Protein AF-A0A2D7W9K1-F1 (afdb_monomer_lite)

Radius of gyration: 29.6 Å; chains: 1; bounding box: 84×41×78 Å

Foldseek 3Di:
DDPLQVQLVVCVVVVHDNVRSVVVSCVVVVPDDDPDPCPDPLPQQADPLVLLVVLCVVLVHDSVVLSVQLCVQPVVNSSYRDSVSSNVSSVVVSVVCPDPPVPPPPPPPPPDDDDDDDDD

pLDDT: mean 71.55, std 16.2, range [39.56, 91.62]

Sequence (120 aa):
MSDAQSYYDGLLSQGYTPDQASQYTKQYYPDFQPMAPQVSPVAQFEVDQSQVQSIAQTHGVDPTQLVDTARYYDANQDGVLQPEELTATAQAMTNTVAPTAPATMPMPAIQAPMAGAPGG

Structure (mmCIF, N/CA/C/O backbone):
data_AF-A0A2D7W9K1-F1
#
_entry.id   AF-A0A2D7W9K1-F1
#
loop_
_atom_site.group_PDB
_atom_site.id
_atom_site.type_symbol
_atom_site.label_atom_id
_atom_site.label_alt_id
_atom_site.label_comp_id
_atom_site.label_asym_id
_atom_site.label_entity_id
_atom_site.label_seq_id
_atom_site.pdbx_PDB_ins_code
_atom_site.Cartn_x
_atom_site.Cartn_y
_atom_site.Cartn_z
_atom_site.occupancy
_atom_site.B_iso_or_equiv
_atom_site.auth_seq_id
_atom_site.auth_comp_id
_atom_site.auth_asym_id
_atom_site.auth_atom_id
_atom_site.pdbx_PDB_model_num
ATOM 1 N N . MET A 1 1 ? 29.692 0.240 -18.747 1.00 57.97 1 MET A N 1
ATOM 2 C CA . MET A 1 1 ? 28.311 -0.209 -18.481 1.00 57.97 1 MET A CA 1
ATOM 3 C C . MET A 1 1 ? 27.991 -1.263 -19.519 1.00 57.97 1 MET A C 1
ATOM 5 O O . MET A 1 1 ? 28.310 -1.025 -20.675 1.00 57.97 1 MET A O 1
ATOM 9 N N . SER A 1 2 ? 27.489 -2.428 -19.119 1.00 78.38 2 SER A N 1
ATOM 10 C CA . SER A 1 2 ? 27.194 -3.516 -20.062 1.00 78.38 2 SER A CA 1
ATOM 11 C C . SER A 1 2 ? 25.937 -3.203 -20.878 1.00 78.38 2 SER A C 1
ATOM 13 O O . SER A 1 2 ? 25.013 -2.575 -20.357 1.00 78.38 2 SER A O 1
ATOM 15 N N . ASP A 1 3 ? 25.864 -3.670 -22.125 1.00 85.94 3 ASP A N 1
ATOM 16 C CA . ASP A 1 3 ? 24.703 -3.484 -23.011 1.00 85.94 3 ASP A CA 1
ATOM 17 C C . ASP A 1 3 ? 23.395 -3.992 -22.381 1.00 85.94 3 ASP A C 1
ATOM 19 O O . ASP A 1 3 ? 22.356 -3.340 -22.479 1.00 85.94 3 ASP A O 1
ATOM 23 N N . ALA A 1 4 ? 23.470 -5.091 -21.623 1.00 86.69 4 ALA A N 1
ATOM 24 C CA . ALA A 1 4 ? 22.351 -5.637 -20.855 1.00 86.69 4 ALA A CA 1
ATOM 25 C C . ALA A 1 4 ? 21.787 -4.645 -19.818 1.00 86.69 4 ALA A C 1
ATOM 27 O O . ALA A 1 4 ? 20.575 -4.553 -19.633 1.00 86.69 4 ALA A O 1
ATOM 28 N N . GLN A 1 5 ? 22.658 -3.860 -19.175 1.00 84.81 5 GLN A N 1
ATOM 29 C CA . GLN A 1 5 ? 22.257 -2.843 -18.202 1.00 84.81 5 GLN A CA 1
ATOM 30 C C . GLN A 1 5 ? 21.559 -1.665 -18.889 1.00 84.81 5 GLN A C 1
ATOM 32 O O . GLN A 1 5 ? 20.557 -1.171 -18.384 1.00 84.81 5 GLN A O 1
ATOM 37 N N . SER A 1 6 ? 22.063 -1.244 -20.053 1.00 89.25 6 SER A N 1
ATOM 38 C CA . SER A 1 6 ? 21.469 -0.146 -20.831 1.00 89.25 6 SER A CA 1
ATOM 39 C C . SER A 1 6 ? 20.092 -0.529 -21.382 1.00 89.25 6 SER A C 1
ATOM 41 O O . SER A 1 6 ? 19.174 0.284 -21.385 1.00 89.25 6 SER A O 1
ATOM 43 N N . TYR A 1 7 ? 19.926 -1.786 -21.804 1.00 89.19 7 TYR A N 1
ATOM 44 C CA . TYR A 1 7 ? 18.636 -2.320 -22.240 1.00 89.19 7 TYR A CA 1
ATOM 45 C C . TYR A 1 7 ? 17.622 -2.379 -21.088 1.00 89.19 7 TYR A C 1
ATOM 47 O O . TYR A 1 7 ? 16.482 -1.940 -21.234 1.00 89.19 7 TYR A O 1
ATOM 55 N N . TYR A 1 8 ? 18.061 -2.859 -19.922 1.00 89.56 8 TYR A N 1
ATOM 56 C CA . TYR A 1 8 ? 17.254 -2.902 -18.707 1.00 89.56 8 TYR A CA 1
ATOM 57 C C . TYR A 1 8 ? 16.794 -1.504 -18.250 1.00 89.56 8 TYR A C 1
ATOM 59 O O . TYR A 1 8 ? 15.610 -1.303 -17.990 1.00 89.56 8 TYR A O 1
ATOM 67 N N . ASP A 1 9 ? 17.701 -0.525 -18.216 1.00 88.25 9 ASP A N 1
ATOM 68 C CA . ASP A 1 9 ? 17.392 0.865 -17.847 1.00 88.25 9 ASP A CA 1
ATOM 69 C C . ASP A 1 9 ? 16.432 1.539 -18.843 1.00 88.25 9 ASP A C 1
ATOM 71 O O . ASP A 1 9 ? 15.499 2.245 -18.454 1.00 88.25 9 ASP A O 1
ATOM 75 N N . GLY A 1 10 ? 16.580 1.236 -20.137 1.00 91.62 10 GLY A N 1
ATOM 76 C CA . GLY A 1 10 ? 15.659 1.694 -21.173 1.00 91.62 10 GLY A CA 1
ATOM 77 C C . GLY A 1 10 ? 14.234 1.163 -20.994 1.00 91.62 10 GLY A C 1
ATOM 78 O O . GLY A 1 10 ? 13.280 1.877 -21.300 1.00 91.62 10 GLY A O 1
ATOM 79 N N . LEU A 1 11 ? 14.066 -0.062 -20.487 1.00 89.88 11 LEU A N 1
ATOM 80 C CA . LEU A 1 11 ? 12.750 -0.618 -20.156 1.00 89.88 11 LEU A CA 1
ATOM 81 C C . LEU A 1 11 ? 12.160 0.063 -18.915 1.00 89.88 11 LEU A C 1
ATOM 83 O O . LEU A 1 11 ? 10.996 0.456 -18.933 1.00 89.88 11 LEU A O 1
ATOM 87 N N . LEU A 1 12 ? 12.962 0.299 -17.877 1.00 88.69 12 LEU A N 1
ATOM 88 C CA . LEU A 1 12 ? 12.507 1.056 -16.706 1.00 88.69 12 LEU A CA 1
ATOM 89 C C . LEU A 1 12 ? 12.058 2.478 -17.078 1.00 88.69 12 LEU A C 1
ATOM 91 O O . LEU A 1 12 ? 10.990 2.920 -16.661 1.00 88.69 12 LEU A O 1
ATOM 95 N N . SER A 1 13 ? 12.818 3.164 -17.935 1.00 82.44 13 SER A N 1
ATOM 96 C CA . SER A 1 13 ? 12.487 4.511 -18.423 1.00 82.44 13 SER A CA 1
ATOM 97 C C . SER A 1 13 ? 11.216 4.558 -19.282 1.00 82.44 13 SER A C 1
ATOM 99 O O . SER A 1 13 ? 10.585 5.606 -19.399 1.00 82.44 13 SER A O 1
ATOM 101 N N . GLN A 1 14 ? 10.814 3.430 -19.872 1.00 86.62 14 GLN A N 1
ATOM 102 C CA . GLN A 1 14 ? 9.552 3.284 -20.606 1.00 86.62 14 GLN A CA 1
ATOM 103 C C . GLN A 1 14 ? 8.355 2.969 -19.692 1.00 86.62 14 GLN A C 1
ATOM 105 O O . GLN A 1 14 ? 7.229 2.877 -20.179 1.00 86.62 14 GLN A O 1
ATOM 110 N N . GLY A 1 15 ? 8.582 2.807 -18.385 1.00 81.25 15 GLY A N 1
ATOM 111 C CA . GLY A 1 15 ? 7.551 2.478 -17.401 1.00 81.25 15 GLY A CA 1
ATOM 112 C C . GLY A 1 15 ? 7.357 0.980 -17.161 1.00 81.25 15 GLY A C 1
ATOM 113 O O . GLY A 1 15 ? 6.390 0.600 -16.503 1.00 81.25 15 GLY A O 1
ATOM 114 N N . TYR A 1 16 ? 8.245 0.114 -17.664 1.00 85.19 16 TYR A N 1
ATOM 115 C CA . TYR A 1 16 ? 8.220 -1.300 -17.289 1.00 85.19 16 TYR A CA 1
ATOM 116 C C . TYR A 1 16 ? 8.693 -1.476 -15.846 1.00 85.19 16 TYR A C 1
ATOM 118 O O . TYR A 1 16 ? 9.613 -0.803 -15.382 1.00 85.19 16 TYR A O 1
ATOM 126 N N . THR A 1 17 ? 8.087 -2.427 -15.139 1.00 82.44 17 THR A N 1
ATOM 127 C CA . THR A 1 17 ? 8.522 -2.788 -13.783 1.00 82.44 17 THR A CA 1
ATOM 128 C C . THR A 1 17 ? 9.890 -3.491 -13.807 1.00 82.44 17 THR A C 1
ATOM 130 O O . THR A 1 17 ? 10.258 -4.083 -14.824 1.00 82.44 17 THR A O 1
ATOM 133 N N . PRO A 1 18 ? 10.646 -3.502 -12.694 1.00 80.56 18 PRO A N 1
ATOM 134 C CA . PRO A 1 18 ? 11.941 -4.184 -12.612 1.00 80.56 18 PRO A CA 1
ATOM 135 C C . PRO A 1 18 ? 11.870 -5.672 -12.934 1.00 80.56 18 PRO A C 1
ATOM 137 O O . PRO A 1 18 ? 12.819 -6.212 -13.504 1.00 80.56 18 PRO A O 1
ATOM 140 N N . ASP A 1 19 ? 10.768 -6.333 -12.573 1.00 79.25 19 ASP A N 1
ATOM 141 C CA . ASP A 1 19 ? 10.549 -7.748 -12.871 1.00 79.25 19 ASP A CA 1
ATOM 142 C C . ASP A 1 19 ? 10.361 -7.955 -14.379 1.00 79.25 19 ASP A C 1
ATOM 144 O O . ASP A 1 19 ? 11.112 -8.709 -14.998 1.00 79.25 19 ASP A O 1
ATOM 148 N N . GLN A 1 20 ? 9.470 -7.174 -15.004 1.00 84.88 20 GLN A N 1
ATOM 149 C CA . GLN A 1 20 ? 9.262 -7.199 -16.455 1.00 84.88 20 GLN A CA 1
ATOM 150 C C . GLN A 1 20 ? 10.548 -6.872 -17.212 1.00 84.88 20 GLN A C 1
ATOM 152 O O . GLN A 1 20 ? 10.936 -7.611 -18.116 1.00 84.88 20 GLN A O 1
ATOM 157 N N . ALA A 1 21 ? 11.242 -5.802 -16.820 1.00 88.88 21 ALA A N 1
ATOM 158 C CA . ALA A 1 21 ? 12.504 -5.410 -17.423 1.00 88.88 21 ALA A CA 1
ATOM 159 C C . ALA A 1 21 ? 13.546 -6.531 -17.304 1.00 88.88 21 ALA A C 1
ATOM 161 O O . ALA A 1 21 ? 14.231 -6.835 -18.273 1.00 88.88 21 ALA A O 1
ATOM 162 N N . SER A 1 22 ? 13.619 -7.218 -16.160 1.00 87.62 22 SER A N 1
ATOM 163 C CA . SER A 1 22 ? 14.540 -8.344 -15.968 1.00 87.62 22 SER A CA 1
ATOM 164 C C . SER A 1 22 ? 14.208 -9.524 -16.877 1.00 87.62 22 SER A C 1
ATOM 166 O O . SER A 1 22 ? 15.121 -10.128 -17.437 1.00 87.62 22 SER A O 1
ATOM 168 N N . GLN A 1 23 ? 12.926 -9.857 -17.037 1.00 87.31 23 GLN A N 1
ATOM 169 C CA . GLN A 1 23 ? 12.479 -10.943 -17.915 1.00 87.31 23 GLN A CA 1
ATOM 170 C C . GLN A 1 23 ? 12.814 -10.647 -19.381 1.00 87.31 23 GLN A C 1
ATOM 172 O O . GLN A 1 23 ? 13.416 -11.481 -20.058 1.00 87.31 23 GLN A O 1
ATOM 177 N N . TYR A 1 24 ? 12.504 -9.434 -19.852 1.00 89.69 24 TYR A N 1
ATOM 178 C CA . TYR A 1 24 ? 12.839 -9.009 -21.212 1.00 89.69 24 TYR A CA 1
ATOM 179 C C . TYR A 1 24 ? 14.350 -8.960 -21.436 1.00 89.69 24 TYR A C 1
ATOM 181 O O . TYR A 1 24 ? 14.828 -9.448 -22.456 1.00 89.69 24 TYR A O 1
ATOM 189 N N . THR A 1 25 ? 15.129 -8.442 -20.482 1.00 91.31 25 THR A N 1
ATOM 190 C CA . THR A 1 25 ? 16.591 -8.430 -20.604 1.00 91.31 25 THR A CA 1
ATOM 191 C C . THR A 1 25 ? 17.156 -9.847 -20.644 1.00 91.31 25 THR A C 1
ATOM 193 O O . THR A 1 25 ? 18.001 -10.125 -21.489 1.00 91.31 25 THR A O 1
ATOM 196 N N . LYS A 1 26 ? 16.660 -10.775 -19.814 1.00 89.81 26 LYS A N 1
ATOM 197 C CA . LYS A 1 26 ? 17.112 -12.179 -19.801 1.00 89.81 26 LYS A CA 1
ATOM 198 C C . LYS A 1 26 ? 16.845 -12.927 -21.106 1.00 89.81 26 LYS A C 1
ATOM 200 O O . LYS A 1 26 ? 17.588 -13.850 -21.427 1.00 89.81 26 LYS A O 1
ATOM 205 N N . GLN A 1 27 ? 15.836 -12.517 -21.876 1.00 90.75 27 GLN A N 1
ATOM 206 C CA . GLN A 1 27 ? 15.551 -13.097 -23.191 1.00 90.75 27 GLN A CA 1
ATOM 207 C C . GLN A 1 27 ? 16.691 -12.862 -24.196 1.00 90.75 27 GLN A C 1
ATOM 209 O O . GLN A 1 27 ? 16.935 -13.709 -25.053 1.00 90.75 27 GLN A O 1
ATOM 214 N N . TYR A 1 28 ? 17.397 -11.735 -24.073 1.00 90.06 28 TYR A N 1
ATOM 215 C CA . TYR A 1 28 ? 18.535 -11.379 -24.927 1.00 90.06 28 TYR A CA 1
ATOM 216 C C . TYR A 1 28 ? 19.891 -11.596 -24.235 1.00 90.06 28 TYR A C 1
ATOM 218 O O . TYR A 1 28 ? 20.895 -11.823 -24.906 1.00 90.06 28 TYR A O 1
ATOM 226 N N . TYR A 1 29 ? 19.919 -11.557 -22.901 1.00 89.44 29 TYR A N 1
ATOM 227 C CA . TYR A 1 29 ? 21.114 -11.640 -22.063 1.00 89.44 29 TYR A CA 1
ATOM 228 C C . TYR A 1 29 ? 20.899 -12.656 -20.924 1.00 89.44 29 TYR A C 1
ATOM 230 O O . TYR A 1 29 ? 20.541 -12.268 -19.811 1.00 89.44 29 TYR A O 1
ATOM 238 N N . PRO A 1 30 ? 21.106 -13.961 -21.164 1.00 83.44 30 PRO A N 1
ATOM 239 C CA . PRO A 1 30 ? 20.768 -15.016 -20.202 1.00 83.44 30 PRO A CA 1
ATOM 240 C C . PRO A 1 30 ? 21.573 -14.960 -18.891 1.00 83.44 30 PRO A C 1
ATOM 242 O O . PRO A 1 30 ? 21.039 -15.303 -17.839 1.00 83.44 30 PRO A O 1
ATOM 245 N N . ASP A 1 31 ? 22.813 -14.463 -18.926 1.00 86.06 31 ASP A N 1
ATOM 246 C CA . ASP A 1 31 ? 23.661 -14.239 -17.742 1.00 86.06 31 ASP A CA 1
ATOM 247 C C . ASP A 1 31 ? 23.400 -12.889 -17.045 1.00 86.06 31 ASP A C 1
ATOM 249 O O . ASP A 1 31 ? 24.138 -12.484 -16.144 1.00 86.06 31 ASP A O 1
ATOM 253 N N . PHE A 1 32 ? 22.368 -12.145 -17.456 1.00 84.88 32 PHE A N 1
ATOM 254 C CA . PHE A 1 32 ? 22.061 -10.858 -16.845 1.00 84.88 32 PHE A CA 1
ATOM 255 C C . PHE A 1 32 ? 21.546 -11.025 -15.412 1.00 84.88 32 PHE A C 1
ATOM 257 O O . PHE A 1 32 ? 20.470 -11.579 -15.159 1.00 84.88 32 PHE A O 1
ATOM 264 N N . GLN A 1 33 ? 22.300 -10.457 -14.473 1.00 78.56 33 GLN A N 1
ATOM 265 C CA . GLN A 1 33 ? 21.871 -10.254 -13.099 1.00 78.56 33 GLN A CA 1
ATOM 266 C C . GLN A 1 33 ? 21.549 -8.768 -12.908 1.00 78.56 33 GLN A C 1
ATOM 268 O O . GLN A 1 33 ? 22.467 -7.945 -12.962 1.00 78.56 33 GLN A O 1
ATOM 273 N N . PRO A 1 34 ? 20.274 -8.392 -12.704 1.00 66.31 34 PRO A N 1
ATOM 274 C CA . PRO A 1 34 ? 19.928 -7.001 -12.463 1.00 66.31 34 PRO A CA 1
ATOM 275 C C . PRO A 1 34 ? 20.613 -6.523 -11.178 1.00 66.31 34 PRO A C 1
ATOM 277 O O . PRO A 1 34 ? 20.338 -7.028 -10.094 1.00 66.31 34 PRO A O 1
ATOM 280 N N . MET A 1 35 ? 21.492 -5.524 -11.295 1.00 64.56 35 MET A N 1
ATOM 281 C CA . MET A 1 35 ? 22.041 -4.777 -10.149 1.00 64.56 35 MET A CA 1
ATOM 282 C C . MET A 1 35 ? 21.063 -3.711 -9.629 1.00 64.56 35 MET A C 1
ATOM 284 O O . MET A 1 35 ? 21.451 -2.842 -8.850 1.00 64.56 35 MET A O 1
ATOM 288 N N . ALA A 1 36 ? 19.819 -3.716 -10.112 1.00 58.19 36 ALA A N 1
ATOM 289 C CA . ALA A 1 36 ? 18.851 -2.685 -9.794 1.00 58.19 36 ALA A CA 1
ATOM 290 C C . ALA A 1 36 ? 18.540 -2.676 -8.293 1.00 58.19 36 ALA A C 1
ATOM 292 O O . ALA A 1 36 ? 18.414 -3.753 -7.696 1.00 58.19 36 ALA A O 1
ATOM 293 N N . PRO A 1 37 ? 18.370 -1.490 -7.681 1.00 46.16 37 PRO A N 1
ATOM 294 C CA . PRO A 1 37 ? 17.720 -1.415 -6.391 1.00 46.16 37 PRO A CA 1
ATOM 295 C C . PRO A 1 37 ? 16.354 -2.071 -6.562 1.00 46.16 37 PRO A C 1
ATOM 297 O O . PRO A 1 37 ? 15.555 -1.690 -7.415 1.00 46.16 37 PRO A O 1
ATOM 300 N N . GLN A 1 38 ? 16.160 -3.128 -5.792 1.00 42.28 38 GLN A N 1
ATOM 301 C CA . GLN A 1 38 ? 14.895 -3.771 -5.498 1.00 42.28 38 GLN A CA 1
ATOM 302 C C . GLN A 1 38 ? 13.904 -2.690 -5.051 1.00 42.28 38 GLN A C 1
ATOM 304 O O . GLN A 1 38 ? 13.750 -2.430 -3.865 1.00 42.28 38 GLN A O 1
ATOM 309 N N . VAL A 1 39 ? 13.268 -2.006 -6.006 1.00 46.88 39 VAL A N 1
ATOM 310 C CA . VAL A 1 39 ? 11.981 -1.384 -5.734 1.00 46.88 39 VAL A CA 1
ATOM 311 C C . VAL A 1 39 ? 11.071 -2.572 -5.517 1.00 46.88 39 VAL A C 1
ATOM 313 O O . VAL A 1 39 ? 10.873 -3.391 -6.423 1.00 46.88 39 VAL A O 1
ATOM 316 N N . SER A 1 40 ? 10.668 -2.741 -4.259 1.00 44.28 40 SER A N 1
ATOM 317 C CA . SER A 1 40 ? 9.656 -3.703 -3.864 1.00 44.28 40 SER A CA 1
ATOM 318 C C . SER A 1 40 ? 8.573 -3.684 -4.938 1.00 44.28 40 SER A C 1
ATOM 320 O O . SER A 1 40 ? 8.197 -2.587 -5.375 1.00 44.28 40 SER A O 1
ATOM 322 N N . PRO A 1 41 ? 8.122 -4.848 -5.445 1.00 46.41 41 PRO A N 1
ATOM 323 C CA . PRO A 1 41 ? 6.919 -4.857 -6.260 1.00 46.41 41 PRO A CA 1
ATOM 324 C C . PRO A 1 41 ? 5.910 -4.060 -5.455 1.00 46.41 41 PRO A C 1
ATOM 326 O O . PRO A 1 41 ? 5.724 -4.409 -4.293 1.00 46.41 41 PRO A O 1
ATOM 329 N N . VAL A 1 42 ? 5.395 -2.956 -6.015 1.00 48.06 42 VAL A N 1
ATOM 330 C CA . VAL A 1 42 ? 4.333 -2.164 -5.392 1.00 48.06 42 VAL A CA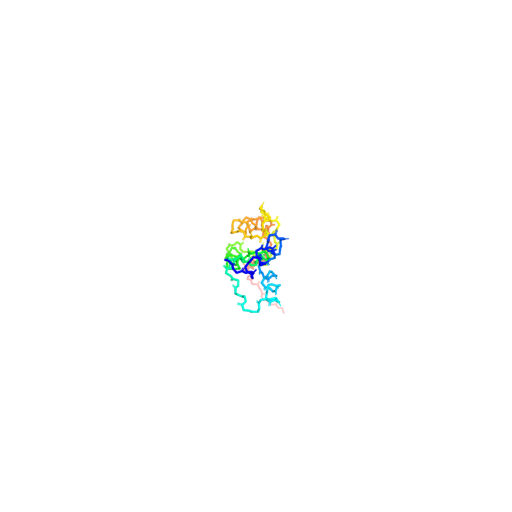 1
ATOM 331 C C . VAL A 1 42 ? 3.318 -3.177 -4.915 1.00 48.06 42 VAL A C 1
ATOM 333 O O . VAL A 1 42 ? 2.642 -3.817 -5.729 1.00 48.06 42 VAL A O 1
ATOM 336 N N . ALA A 1 43 ? 3.352 -3.459 -3.614 1.00 48.25 43 ALA A N 1
ATOM 337 C CA . ALA A 1 43 ? 2.485 -4.458 -3.064 1.00 48.25 43 ALA A CA 1
ATOM 338 C C . ALA A 1 43 ? 1.102 -3.906 -3.365 1.00 48.25 43 ALA A C 1
ATOM 340 O O . ALA A 1 43 ? 0.838 -2.720 -3.171 1.00 48.25 43 ALA A O 1
ATOM 341 N N . GLN A 1 44 ? 0.244 -4.738 -3.940 1.00 50.38 44 GLN A N 1
ATOM 342 C CA . GLN A 1 44 ? -1.179 -4.460 -3.916 1.00 50.38 44 GLN A CA 1
ATOM 343 C C . GLN A 1 44 ? -1.539 -4.176 -2.459 1.00 50.38 44 GLN A C 1
ATOM 345 O O . GLN A 1 44 ? -1.666 -5.121 -1.691 1.00 50.38 44 GLN A O 1
ATOM 350 N N . PHE A 1 45 ? -1.641 -2.899 -2.094 1.00 59.50 45 PHE A N 1
ATOM 351 C CA . PHE A 1 45 ? -1.808 -2.446 -0.720 1.00 59.50 45 PHE A CA 1
ATOM 352 C C . PHE A 1 45 ? -0.740 -3.013 0.226 1.00 59.50 45 PHE A C 1
ATOM 354 O O . PHE A 1 45 ? -0.928 -4.071 0.829 1.00 59.50 45 PHE A O 1
ATOM 361 N N . GLU A 1 46 ? 0.397 -2.322 0.366 1.00 62.22 46 GLU A N 1
ATOM 362 C CA . GLU A 1 46 ? 1.399 -2.722 1.359 1.00 62.22 46 GLU A CA 1
ATOM 363 C C . GLU A 1 46 ? 0.821 -2.474 2.757 1.00 62.22 46 GLU A C 1
ATOM 365 O O . GLU A 1 46 ? 0.692 -1.346 3.227 1.00 62.22 46 GLU A O 1
ATOM 370 N N . VAL A 1 47 ? 0.367 -3.560 3.373 1.00 66.44 47 VAL A N 1
ATOM 371 C CA . VAL A 1 47 ? -0.274 -3.591 4.682 1.00 66.44 47 VAL A CA 1
ATOM 372 C C . VAL A 1 47 ? 0.572 -4.467 5.580 1.00 66.44 47 VAL A C 1
ATOM 374 O O . VAL A 1 47 ? 0.721 -5.668 5.333 1.00 66.44 47 VAL A O 1
ATOM 377 N N . ASP A 1 48 ? 1.082 -3.896 6.667 1.00 77.62 48 ASP A N 1
ATOM 378 C CA . ASP A 1 48 ? 1.722 -4.699 7.698 1.00 77.62 48 ASP A CA 1
ATOM 379 C C . ASP A 1 48 ? 0.642 -5.459 8.480 1.00 77.62 48 ASP A C 1
ATOM 381 O O . ASP A 1 48 ? -0.025 -4.931 9.373 1.00 77.62 48 ASP A O 1
ATOM 385 N N . GLN A 1 49 ? 0.440 -6.724 8.110 1.00 71.69 49 GLN A N 1
ATOM 386 C CA . GLN A 1 49 ? -0.554 -7.613 8.721 1.00 71.69 49 GLN A CA 1
ATOM 387 C C . GLN A 1 49 ? -0.414 -7.687 10.252 1.00 71.69 49 GLN A C 1
ATOM 389 O O . GLN A 1 49 ? -1.412 -7.855 10.954 1.00 71.69 49 GLN A O 1
ATOM 394 N N . SER A 1 50 ? 0.801 -7.527 10.782 1.00 77.38 50 SER A N 1
ATOM 395 C CA . SER A 1 50 ? 1.069 -7.539 12.224 1.00 77.38 50 SER A CA 1
ATOM 396 C C . SER A 1 50 ? 0.521 -6.281 12.904 1.00 77.38 50 SER A C 1
ATOM 398 O O . SER A 1 50 ? -0.054 -6.357 13.997 1.00 77.38 50 SER A O 1
ATOM 400 N N . GLN A 1 51 ? 0.656 -5.122 12.251 1.00 77.31 51 GLN A N 1
ATOM 401 C CA . GLN A 1 51 ? 0.074 -3.867 12.731 1.00 77.31 51 GLN A CA 1
ATOM 402 C C . GLN A 1 51 ? -1.445 -3.879 12.653 1.00 77.31 51 GLN A C 1
ATOM 404 O O . GLN A 1 51 ? -2.098 -3.544 13.641 1.00 77.31 51 GLN A O 1
ATOM 409 N N . VAL A 1 52 ? -2.014 -4.330 11.532 1.00 81.19 52 VAL A N 1
ATOM 410 C CA . VAL A 1 52 ? -3.470 -4.473 11.378 1.00 81.19 52 VAL A CA 1
ATOM 411 C C . VAL A 1 52 ? -4.044 -5.290 12.518 1.00 81.19 52 VAL A C 1
ATOM 413 O O . VAL A 1 52 ? -5.030 -4.888 13.126 1.00 81.19 52 VAL A O 1
ATOM 416 N N . GLN A 1 53 ? -3.417 -6.421 12.839 1.00 79.50 53 GLN A N 1
ATOM 417 C CA . GLN A 1 53 ? -3.898 -7.307 13.886 1.00 79.50 53 GLN A CA 1
ATOM 418 C C . GLN A 1 53 ? -3.788 -6.670 15.277 1.00 79.50 53 GLN A C 1
ATOM 420 O O . GLN A 1 53 ? -4.706 -6.817 16.081 1.00 79.50 53 GLN A O 1
ATOM 425 N N . SER A 1 54 ? -2.721 -5.910 15.545 1.00 82.81 54 SER A N 1
ATOM 426 C CA . SER A 1 54 ? -2.553 -5.187 16.814 1.00 82.81 54 SER A CA 1
ATOM 427 C C . SER A 1 54 ? -3.585 -4.072 16.981 1.00 82.81 54 SER A C 1
ATOM 429 O O . SER A 1 54 ? -4.202 -3.956 18.040 1.00 82.81 54 SER A O 1
ATOM 431 N N . ILE A 1 55 ? -3.820 -3.273 15.938 1.00 82.88 55 ILE A N 1
ATOM 432 C CA . ILE A 1 55 ? -4.799 -2.177 15.956 1.00 82.88 55 ILE A CA 1
ATOM 433 C C . ILE A 1 55 ? -6.214 -2.756 16.057 1.00 82.88 55 ILE A C 1
ATOM 435 O O . ILE A 1 55 ? -6.998 -2.335 16.904 1.00 82.88 55 ILE A O 1
ATOM 439 N N . ALA A 1 56 ? -6.516 -3.790 15.272 1.00 83.44 56 ALA A N 1
ATOM 440 C CA . ALA A 1 56 ? -7.777 -4.521 15.323 1.00 83.44 56 ALA A CA 1
ATOM 441 C C . ALA A 1 56 ? -8.087 -5.048 16.732 1.00 83.44 56 ALA A C 1
ATOM 443 O O . ALA A 1 56 ? -9.164 -4.791 17.266 1.00 83.44 56 ALA A O 1
ATOM 444 N N . GLN A 1 57 ? -7.123 -5.713 17.379 1.00 82.38 57 GLN A N 1
ATOM 445 C CA . GLN A 1 57 ? -7.266 -6.203 18.754 1.00 82.38 57 GLN A CA 1
ATOM 446 C C . GLN A 1 57 ? -7.416 -5.067 19.770 1.00 82.38 57 GLN A C 1
ATOM 448 O O . GLN A 1 57 ? -8.235 -5.167 20.680 1.00 82.38 57 GLN A O 1
ATOM 453 N N . THR A 1 58 ? -6.657 -3.982 19.605 1.00 82.50 58 THR A N 1
ATOM 454 C CA . THR A 1 58 ? -6.698 -2.820 20.507 1.00 82.50 58 THR A CA 1
ATOM 455 C C . THR A 1 58 ? -8.052 -2.111 20.461 1.00 82.50 58 THR A C 1
ATOM 457 O O . THR A 1 58 ? -8.561 -1.680 21.493 1.00 82.50 58 THR A O 1
ATOM 460 N N . HIS A 1 59 ? -8.651 -2.011 19.274 1.00 80.88 59 HIS A N 1
ATOM 461 C CA . HIS A 1 59 ? -9.910 -1.301 19.043 1.00 80.88 59 HIS A CA 1
ATOM 462 C C . HIS A 1 59 ? -11.141 -2.220 18.993 1.00 80.88 59 HIS A C 1
ATOM 464 O O . HIS A 1 59 ? -12.262 -1.730 18.862 1.00 80.88 59 HIS A O 1
ATOM 470 N N . GLY A 1 60 ? -10.948 -3.538 19.114 1.00 79.81 60 GLY A N 1
ATOM 471 C CA . GLY A 1 60 ? -12.018 -4.535 19.086 1.00 79.81 60 GLY A CA 1
ATOM 472 C C . GLY A 1 60 ? -12.743 -4.635 17.740 1.00 79.81 60 GLY A C 1
ATOM 473 O O . GLY A 1 60 ? -13.944 -4.892 17.720 1.00 79.81 60 GLY A O 1
ATOM 474 N N . VAL A 1 61 ? -12.044 -4.399 16.627 1.00 83.88 61 VAL A N 1
ATOM 475 C CA . VAL A 1 61 ? -12.602 -4.437 15.264 1.00 83.88 61 VAL A CA 1
ATOM 476 C C . VAL A 1 61 ? -11.995 -5.580 14.455 1.00 83.88 61 VAL A C 1
ATOM 478 O O . VAL A 1 61 ? -10.891 -6.033 14.745 1.00 83.88 61 VAL A O 1
ATOM 481 N N . ASP A 1 62 ? -12.699 -6.054 13.429 1.00 82.94 62 ASP A N 1
ATOM 482 C CA . ASP A 1 62 ? -12.195 -7.123 12.566 1.00 82.94 62 ASP A CA 1
ATOM 483 C C . ASP A 1 62 ? -11.017 -6.641 11.703 1.00 82.94 62 ASP A C 1
ATOM 485 O O . ASP A 1 62 ? -11.169 -5.661 10.970 1.00 82.94 62 ASP A O 1
ATOM 489 N N . PRO A 1 63 ? -9.866 -7.341 11.701 1.00 80.62 63 PRO A N 1
ATOM 490 C CA . PRO A 1 63 ? -8.694 -6.938 10.923 1.00 80.62 63 PRO A CA 1
ATOM 491 C C . PRO A 1 63 ? -8.982 -6.909 9.417 1.00 80.62 63 PRO A C 1
ATOM 493 O O . PRO A 1 63 ? -8.508 -6.026 8.710 1.00 80.62 63 PRO A O 1
ATOM 496 N N . THR A 1 64 ? -9.817 -7.827 8.921 1.00 82.00 64 THR A N 1
ATOM 497 C CA . THR A 1 64 ? -10.231 -7.854 7.512 1.00 82.00 64 THR A CA 1
ATOM 498 C C . THR A 1 64 ? -11.076 -6.633 7.152 1.00 82.00 64 THR A C 1
ATOM 500 O O . THR A 1 64 ? -10.813 -5.992 6.141 1.00 82.00 64 THR A O 1
ATOM 503 N N . GLN A 1 65 ? -12.046 -6.275 8.000 1.00 81.88 65 GLN A N 1
ATOM 504 C CA . GLN A 1 65 ? -12.907 -5.106 7.793 1.00 81.88 65 GLN A CA 1
ATOM 505 C C . GLN A 1 65 ? -12.138 -3.793 7.966 1.00 81.88 65 GLN A C 1
ATOM 507 O O . GLN A 1 65 ? -12.440 -2.811 7.293 1.00 81.88 65 GLN A O 1
ATOM 512 N N . LEU A 1 66 ? -11.130 -3.784 8.839 1.00 83.75 66 LEU A N 1
ATOM 513 C CA . LEU A 1 66 ? -10.243 -2.650 9.043 1.00 83.75 66 LEU A CA 1
ATOM 514 C C . LEU A 1 66 ? -9.435 -2.370 7.775 1.00 83.75 66 LEU A C 1
ATOM 516 O O . LEU A 1 66 ? -9.452 -1.242 7.310 1.00 83.75 66 LEU A O 1
ATOM 520 N N . VAL A 1 67 ? -8.807 -3.379 7.163 1.00 83.38 67 VAL A N 1
ATOM 521 C CA . VAL A 1 67 ? -8.082 -3.216 5.884 1.00 83.38 67 VAL A CA 1
ATOM 522 C C . VAL A 1 67 ? -9.036 -2.866 4.739 1.00 83.38 67 VAL A C 1
ATOM 524 O O . VAL A 1 67 ? -8.683 -2.104 3.838 1.00 83.38 67 VAL A O 1
ATOM 527 N N . ASP A 1 68 ? -10.256 -3.407 4.772 1.00 82.69 68 ASP A N 1
ATOM 528 C CA . ASP A 1 68 ? -11.302 -3.111 3.790 1.00 82.69 68 ASP A CA 1
ATOM 529 C C . ASP A 1 68 ? -11.805 -1.678 3.841 1.00 82.69 68 ASP A C 1
ATOM 531 O O . ASP A 1 68 ? -12.041 -1.059 2.809 1.00 82.69 68 ASP A O 1
ATOM 535 N N . THR A 1 69 ? -11.904 -1.133 5.044 1.00 80.38 69 THR A N 1
ATOM 536 C CA . THR A 1 69 ? -12.312 0.250 5.242 1.00 80.38 69 THR A CA 1
ATOM 537 C C . THR A 1 69 ? -11.120 1.183 5.030 1.00 80.38 69 THR A C 1
ATOM 539 O O . THR A 1 69 ? -11.261 2.202 4.364 1.00 80.38 69 THR A O 1
ATOM 542 N N . ALA A 1 70 ? -9.927 0.814 5.502 1.00 81.75 70 ALA A N 1
ATOM 543 C CA . ALA A 1 70 ? -8.749 1.679 5.509 1.00 81.75 70 ALA A CA 1
ATOM 544 C C . ALA A 1 70 ? -8.279 2.059 4.104 1.00 81.75 70 ALA A C 1
ATOM 546 O O . ALA A 1 70 ? -7.867 3.189 3.896 1.00 81.75 70 ALA A O 1
ATOM 547 N N . ARG A 1 71 ? -8.459 1.188 3.104 1.00 78.56 71 ARG A N 1
ATOM 548 C CA . ARG A 1 71 ? -8.217 1.520 1.683 1.00 78.56 71 ARG A CA 1
ATOM 549 C C . ARG A 1 71 ? -9.044 2.703 1.155 1.00 78.56 71 ARG A C 1
ATOM 551 O O . ARG A 1 71 ? -8.658 3.303 0.162 1.00 78.56 71 ARG A O 1
ATOM 558 N N . TYR A 1 72 ? -10.178 3.033 1.780 1.00 79.94 72 TYR A N 1
ATOM 559 C CA . TYR A 1 72 ? -10.965 4.231 1.449 1.00 79.94 72 TYR A CA 1
ATOM 560 C C . TYR A 1 72 ? -10.510 5.472 2.226 1.00 79.94 72 TYR A C 1
ATOM 562 O O . TYR A 1 72 ? -10.878 6.586 1.860 1.00 79.94 72 TYR A O 1
ATOM 570 N N . TYR A 1 73 ? -9.750 5.269 3.303 1.00 78.88 73 TYR A N 1
ATOM 571 C CA . TYR A 1 73 ? -9.180 6.306 4.163 1.00 78.88 73 TYR A CA 1
ATOM 572 C C . TYR A 1 73 ? -7.697 6.563 3.877 1.00 78.88 73 TYR A C 1
ATOM 574 O O . TYR A 1 73 ? -7.098 7.372 4.580 1.00 78.88 73 TYR A O 1
ATOM 582 N N . ASP A 1 74 ? -7.153 5.912 2.846 1.00 77.69 74 ASP A N 1
ATOM 583 C CA . ASP A 1 74 ? -5.834 6.181 2.285 1.00 77.69 74 ASP A CA 1
ATOM 584 C C . ASP A 1 74 ? -5.798 7.641 1.793 1.00 77.69 74 ASP A C 1
ATOM 586 O O . ASP A 1 74 ? -6.400 8.005 0.775 1.00 77.69 74 ASP A O 1
ATOM 590 N N . ALA A 1 75 ? -5.189 8.506 2.602 1.00 74.56 75 ALA A N 1
ATOM 591 C CA . ALA A 1 75 ? -5.243 9.953 2.462 1.00 74.56 75 ALA A CA 1
ATOM 592 C C . ALA A 1 75 ? -4.350 10.441 1.321 1.00 74.56 75 ALA A C 1
ATOM 594 O O . ALA A 1 75 ? -4.651 11.455 0.683 1.00 74.56 75 ALA A O 1
ATOM 595 N N . ASN A 1 76 ? -3.248 9.735 1.074 1.00 77.50 76 ASN A N 1
ATOM 596 C CA . ASN A 1 76 ? -2.314 10.013 -0.008 1.00 77.50 76 ASN A CA 1
ATOM 597 C C . ASN A 1 76 ? -2.547 9.118 -1.238 1.00 77.50 76 ASN A C 1
ATOM 599 O O . ASN A 1 76 ? -1.948 9.393 -2.278 1.00 77.50 76 ASN A O 1
ATOM 603 N N . GLN A 1 77 ? -3.459 8.141 -1.154 1.00 75.44 77 GLN A N 1
ATOM 604 C CA . GLN A 1 77 ? -3.835 7.207 -2.221 1.00 75.44 77 GLN A CA 1
ATOM 605 C C . GLN A 1 77 ? -2.619 6.555 -2.877 1.00 75.44 77 GLN A C 1
ATOM 607 O O . GLN A 1 77 ? -2.595 6.326 -4.091 1.00 75.44 77 GLN A O 1
ATOM 612 N N . ASP A 1 78 ? -1.580 6.314 -2.081 1.00 75.25 78 ASP A N 1
ATOM 613 C CA . ASP A 1 78 ? -0.325 5.756 -2.565 1.00 75.25 78 ASP A CA 1
ATOM 614 C C . ASP A 1 78 ? -0.357 4.222 -2.595 1.00 75.25 78 ASP A C 1
ATOM 616 O O . ASP A 1 78 ? 0.549 3.598 -3.153 1.00 75.25 78 ASP A O 1
ATOM 620 N N . GLY A 1 79 ? -1.432 3.615 -2.073 1.00 70.00 79 GLY A N 1
ATOM 621 C CA . GLY A 1 79 ? -1.580 2.172 -1.997 1.00 70.00 79 GLY A CA 1
ATOM 622 C C . GLY A 1 79 ? -0.735 1.555 -0.885 1.00 70.00 79 GLY A C 1
ATOM 623 O O . GLY A 1 79 ? -0.415 0.371 -0.966 1.00 70.00 79 GLY A O 1
ATOM 624 N N . VAL A 1 80 ? -0.361 2.314 0.144 1.00 77.56 80 VAL A N 1
ATOM 625 C CA . VAL A 1 80 ? 0.312 1.819 1.347 1.00 77.56 80 VAL A CA 1
ATOM 626 C C . VAL A 1 80 ? -0.490 2.271 2.556 1.00 77.56 80 VAL A C 1
ATOM 628 O O . VAL A 1 80 ? -0.565 3.453 2.849 1.00 77.56 80 VAL A O 1
ATOM 631 N N . LEU A 1 81 ? -1.066 1.321 3.299 1.00 78.25 81 LEU A N 1
ATOM 632 C CA . LEU A 1 81 ? -1.853 1.676 4.478 1.00 78.25 81 LEU A CA 1
ATOM 633 C C . LEU A 1 81 ? -0.936 1.914 5.669 1.00 78.25 81 LEU A C 1
ATOM 635 O O . LEU A 1 81 ? -0.388 0.975 6.257 1.00 78.25 81 LEU A O 1
ATOM 639 N N . GLN A 1 82 ? -0.801 3.183 6.035 1.00 81.69 82 GLN A N 1
ATOM 640 C CA . GLN A 1 82 ? 0.033 3.606 7.145 1.00 81.69 82 GLN A CA 1
ATOM 641 C C . GLN A 1 82 ? -0.640 3.299 8.495 1.00 81.69 82 GLN A C 1
ATOM 643 O O . GLN A 1 82 ? -1.874 3.269 8.599 1.00 81.69 82 GLN A O 1
ATOM 648 N N . PRO A 1 83 ? 0.144 3.085 9.568 1.00 78.06 83 PRO A N 1
ATOM 649 C CA . PRO A 1 83 ? -0.385 2.891 10.919 1.00 78.06 83 PRO A CA 1
ATOM 650 C C . PRO A 1 83 ? -1.386 3.972 11.332 1.00 78.06 83 PRO A C 1
ATOM 652 O O . PRO A 1 83 ? -2.387 3.681 11.993 1.00 78.06 83 PRO A O 1
ATOM 655 N N . GLU A 1 84 ? -1.124 5.218 10.944 1.00 81.56 84 GLU A N 1
ATOM 656 C CA . GLU A 1 84 ? -1.975 6.368 11.222 1.00 81.56 84 GLU A CA 1
ATOM 657 C C . GLU A 1 84 ? -3.365 6.206 10.587 1.00 81.56 84 GLU A C 1
ATOM 659 O O . GLU A 1 84 ? -4.381 6.470 11.234 1.00 81.56 84 GLU A O 1
ATOM 664 N N . GLU A 1 85 ? -3.423 5.702 9.357 1.00 82.31 85 GLU A N 1
ATOM 665 C CA . GLU A 1 85 ? -4.653 5.515 8.582 1.00 82.31 85 GLU A CA 1
ATOM 666 C C . GLU A 1 85 ? -5.450 4.311 9.080 1.00 82.31 85 GLU A C 1
ATOM 668 O O . GLU A 1 85 ? -6.672 4.383 9.238 1.00 82.31 85 GLU A O 1
ATOM 673 N N . LEU A 1 86 ? -4.759 3.220 9.424 1.00 82.06 86 LEU A N 1
ATOM 674 C CA . LEU A 1 86 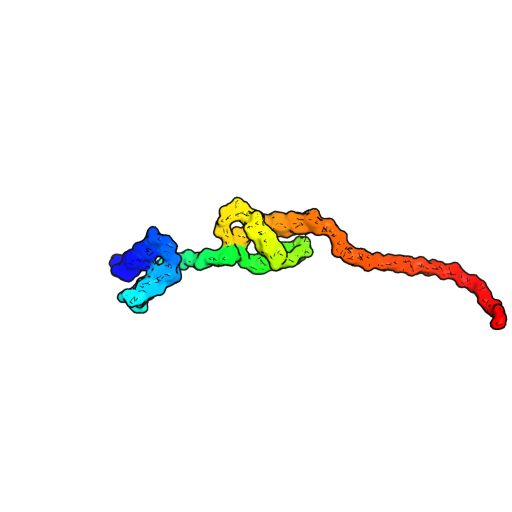? -5.354 2.046 10.064 1.00 82.06 86 LEU A CA 1
ATOM 675 C C . LEU A 1 86 ? -5.966 2.410 11.424 1.00 82.06 86 LEU A C 1
ATOM 677 O O . LEU A 1 86 ? -7.076 1.978 11.741 1.00 82.06 86 LEU A O 1
ATOM 681 N N . THR A 1 87 ? -5.278 3.241 12.210 1.00 82.44 87 THR A N 1
ATOM 682 C CA . THR A 1 87 ? -5.756 3.702 13.522 1.00 82.44 87 THR A CA 1
ATOM 683 C C . THR A 1 87 ? -6.958 4.629 13.379 1.00 82.44 87 THR A C 1
ATOM 685 O O . THR A 1 87 ? -7.972 4.421 14.046 1.00 82.44 87 THR A O 1
ATOM 688 N N . ALA A 1 88 ? -6.895 5.613 12.477 1.00 82.25 88 ALA A N 1
ATOM 689 C CA . ALA A 1 88 ? -8.016 6.508 12.198 1.00 82.25 88 ALA A CA 1
ATOM 690 C C . ALA A 1 88 ? -9.248 5.731 11.705 1.00 82.25 88 ALA A C 1
ATOM 692 O O . ALA A 1 88 ? -10.373 6.003 12.128 1.00 82.25 88 ALA A O 1
ATOM 693 N N . THR A 1 89 ? -9.033 4.704 10.881 1.00 83.94 89 THR A N 1
ATOM 694 C CA . THR A 1 89 ? -10.088 3.801 10.410 1.00 83.94 89 THR A CA 1
ATOM 695 C C . THR A 1 89 ? -10.685 2.984 11.551 1.00 83.94 89 THR A C 1
ATOM 697 O O . THR A 1 89 ? -11.904 2.942 11.703 1.00 83.94 89 THR A O 1
ATOM 700 N N . ALA A 1 90 ? -9.854 2.375 12.401 1.00 84.75 90 ALA A N 1
ATOM 701 C CA . ALA A 1 90 ? -10.314 1.635 13.574 1.00 84.75 90 ALA A CA 1
ATOM 702 C C . ALA A 1 90 ? -11.139 2.525 14.515 1.00 84.75 90 ALA A C 1
ATOM 704 O O . ALA A 1 90 ? -12.170 2.102 15.042 1.00 84.75 90 ALA A O 1
ATOM 705 N N . GLN A 1 91 ? -10.722 3.784 14.677 1.00 81.12 91 GLN A N 1
ATOM 706 C CA . GLN A 1 91 ? -11.441 4.802 15.436 1.00 81.12 91 GLN A CA 1
ATOM 707 C C . GLN A 1 91 ? -12.764 5.222 14.772 1.00 81.12 91 GLN A C 1
ATOM 709 O O . GLN A 1 91 ? -13.766 5.432 15.454 1.00 81.12 91 GLN A O 1
ATOM 714 N N . ALA A 1 92 ? -12.815 5.316 13.445 1.00 77.25 92 ALA A N 1
ATOM 715 C CA . ALA A 1 92 ? -14.048 5.607 12.717 1.00 77.25 92 ALA A CA 1
ATOM 716 C C . ALA A 1 92 ? -15.046 4.438 12.795 1.00 77.25 92 ALA A C 1
ATOM 718 O O . ALA A 1 92 ? -16.248 4.646 12.992 1.00 77.25 92 ALA A O 1
ATOM 719 N N . MET A 1 93 ? -14.542 3.205 12.708 1.00 73.88 93 MET A N 1
ATOM 720 C CA . MET A 1 93 ? -15.332 1.988 12.858 1.00 73.88 93 MET A CA 1
ATOM 721 C C . MET A 1 93 ? -15.860 1.842 14.285 1.00 73.88 93 MET A C 1
ATOM 723 O O . MET A 1 93 ? -17.058 1.635 14.447 1.00 73.88 93 MET A O 1
ATOM 727 N N . THR A 1 94 ? -15.020 2.032 15.313 1.00 70.00 94 THR A N 1
ATOM 728 C CA . THR A 1 94 ? -15.452 1.965 16.723 1.00 70.00 94 THR A CA 1
ATOM 729 C C . THR A 1 94 ? -16.468 3.063 17.070 1.00 70.00 94 THR A C 1
ATOM 731 O O . THR A 1 94 ? -17.435 2.792 17.772 1.00 70.00 94 THR A O 1
ATOM 734 N N . ASN A 1 95 ? -16.350 4.270 16.496 1.00 65.12 95 ASN A N 1
ATOM 735 C CA . ASN A 1 95 ? -17.363 5.321 16.671 1.00 65.12 95 ASN A CA 1
ATOM 736 C C . ASN A 1 95 ? -18.681 5.041 15.930 1.00 65.12 95 ASN A C 1
ATOM 738 O O . ASN A 1 95 ? -19.722 5.558 16.331 1.00 65.12 95 ASN A O 1
ATOM 742 N N . THR A 1 96 ? -18.657 4.249 14.855 1.00 53.41 96 THR A N 1
ATOM 743 C CA . THR A 1 96 ? -19.865 3.860 14.103 1.00 53.41 96 THR A CA 1
ATOM 744 C C . THR A 1 96 ? -20.563 2.649 14.728 1.00 53.41 96 THR A C 1
ATOM 746 O O . THR A 1 96 ? -21.781 2.515 14.611 1.00 53.41 96 THR A O 1
ATOM 749 N N . VAL A 1 97 ? -19.836 1.801 15.466 1.00 46.94 97 VAL A N 1
ATOM 750 C CA . VAL A 1 97 ? -20.428 0.758 16.311 1.00 46.94 97 VAL A CA 1
ATOM 751 C C . VAL A 1 97 ? -20.706 1.283 17.720 1.00 46.94 97 VAL A C 1
ATOM 753 O O . VAL A 1 97 ? -20.065 0.915 18.702 1.00 46.94 97 VAL A O 1
ATOM 756 N N . ALA A 1 98 ? -21.770 2.078 17.857 1.00 40.03 98 ALA A N 1
ATOM 757 C CA . ALA A 1 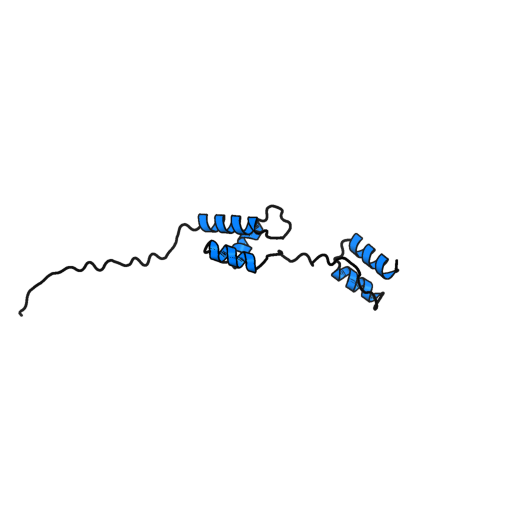98 ? -22.522 2.030 19.108 1.00 40.03 98 ALA A CA 1
ATOM 758 C C . ALA A 1 98 ? -22.814 0.543 19.427 1.00 40.03 98 ALA A C 1
ATOM 760 O O . ALA A 1 98 ? -23.166 -0.220 18.520 1.00 40.03 98 ALA A O 1
ATOM 761 N N . PRO A 1 99 ? -22.617 0.093 20.675 1.00 44.25 99 PRO A N 1
ATOM 762 C CA . PRO A 1 99 ? -22.474 -1.318 20.986 1.00 44.25 99 PRO A CA 1
ATOM 763 C C . PRO A 1 99 ? -23.785 -2.044 20.703 1.00 44.25 99 PRO A C 1
ATOM 765 O O . PRO A 1 99 ? -24.747 -1.920 21.454 1.00 44.25 99 PRO A O 1
ATOM 768 N N . THR A 1 100 ? -23.814 -2.880 19.671 1.00 42.06 100 THR A N 1
ATOM 769 C CA . THR A 1 100 ? -24.699 -4.046 19.688 1.00 42.06 100 THR A CA 1
ATOM 770 C C . THR A 1 100 ? -23.912 -5.203 20.276 1.00 42.06 100 THR A C 1
ATOM 772 O O . THR A 1 100 ? -23.637 -6.215 19.643 1.00 42.06 100 THR A O 1
ATOM 775 N N . ALA A 1 101 ? -23.586 -5.067 21.564 1.00 43.47 101 ALA A N 1
ATOM 776 C CA . ALA A 1 101 ? -23.647 -6.253 22.392 1.00 43.47 101 ALA A CA 1
ATOM 777 C C . ALA A 1 101 ? -25.059 -6.832 22.187 1.00 43.47 101 ALA A C 1
ATOM 779 O O . ALA A 1 101 ? -26.032 -6.082 22.343 1.00 43.47 101 ALA A O 1
ATOM 780 N N . PRO A 1 102 ? -25.246 -8.126 21.878 1.00 39.56 102 PRO A N 1
ATOM 781 C CA . PRO A 1 102 ? -26.442 -8.761 22.376 1.00 39.56 102 PRO A CA 1
ATOM 782 C C . PRO A 1 102 ? -26.335 -8.618 23.892 1.00 39.56 102 PRO A C 1
ATOM 784 O O . PRO A 1 102 ? -25.575 -9.323 24.553 1.00 39.56 102 PRO A O 1
ATOM 787 N N . ALA A 1 103 ? -27.052 -7.648 24.450 1.00 43.41 103 ALA A N 1
ATOM 788 C CA . ALA A 1 103 ? -27.414 -7.687 25.844 1.00 43.41 103 ALA A CA 1
ATOM 789 C C . ALA A 1 103 ? -28.278 -8.943 26.007 1.00 43.41 103 ALA A C 1
ATOM 791 O O . ALA A 1 103 ? -29.506 -8.882 26.004 1.00 43.41 103 ALA A O 1
ATOM 792 N N . THR A 1 104 ? -27.645 -10.109 26.160 1.00 45.34 104 THR A N 1
ATOM 793 C CA . THR A 1 104 ? -28.193 -11.135 27.034 1.00 45.34 104 THR A CA 1
ATOM 794 C C . THR A 1 104 ? -28.208 -10.486 28.403 1.00 45.34 104 THR A C 1
ATOM 796 O O . THR A 1 104 ? -27.243 -10.560 29.160 1.00 45.34 104 THR A O 1
ATOM 799 N N . MET A 1 105 ? -29.278 -9.735 28.658 1.00 44.09 105 MET A N 1
ATOM 800 C CA . MET A 1 105 ? -29.625 -9.260 29.978 1.00 44.09 105 MET A CA 1
ATOM 801 C C . MET A 1 105 ? -29.5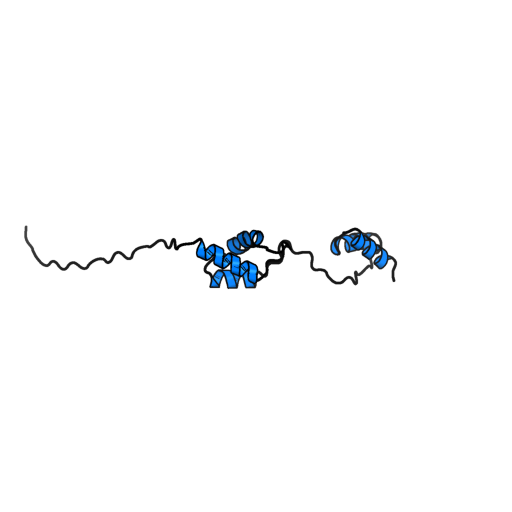33 -10.479 30.899 1.00 44.09 105 MET A C 1
ATOM 803 O O . MET A 1 105 ? -30.272 -11.442 30.672 1.00 44.09 105 MET A O 1
ATOM 807 N N . PRO A 1 106 ? -28.666 -10.494 31.925 1.00 52.12 106 PRO A N 1
ATOM 808 C CA . PRO A 1 106 ? -28.935 -11.359 33.050 1.00 52.12 106 PRO A CA 1
ATOM 809 C C . PRO A 1 106 ? -30.222 -10.802 33.650 1.00 52.12 106 PRO A C 1
ATOM 811 O O . PRO A 1 106 ? -30.205 -9.780 34.335 1.00 52.12 106 PRO A O 1
ATOM 814 N N . MET A 1 107 ? -31.364 -11.411 33.320 1.00 47.75 107 MET A N 1
ATOM 815 C CA . MET A 1 107 ? -32.572 -11.172 34.093 1.00 47.75 107 MET A CA 1
ATOM 816 C C . MET A 1 107 ? -32.185 -11.444 35.550 1.00 47.75 107 MET A C 1
ATOM 818 O O . MET A 1 107 ? -31.736 -12.556 35.848 1.00 47.75 107 MET A O 1
ATOM 822 N N . PRO A 1 108 ? -32.316 -10.472 36.467 1.00 47.69 108 PRO A N 1
ATOM 823 C CA . PRO A 1 108 ? -32.255 -10.795 37.871 1.00 47.69 108 PRO A CA 1
ATOM 824 C C . PRO A 1 108 ? -33.484 -11.666 38.117 1.00 47.69 108 PRO A C 1
ATOM 826 O O . PRO A 1 108 ? -34.614 -11.180 38.087 1.00 47.69 108 PRO A O 1
ATOM 829 N N . ALA A 1 109 ? -33.281 -12.971 38.296 1.00 50.53 109 ALA A N 1
ATOM 830 C CA . ALA A 1 109 ? -34.284 -13.808 38.926 1.00 50.53 109 ALA A CA 1
ATOM 831 C C . ALA A 1 109 ? -34.418 -13.270 40.350 1.00 50.53 109 ALA A C 1
ATOM 833 O O . ALA A 1 109 ? -33.647 -13.609 41.247 1.00 50.53 109 ALA A O 1
ATOM 834 N N . ILE A 1 110 ? -35.338 -12.322 40.499 1.00 54.22 110 ILE A N 1
ATOM 835 C CA . ILE A 1 110 ? -35.752 -11.748 41.762 1.00 54.22 110 ILE A CA 1
ATOM 836 C C . ILE A 1 110 ? -36.189 -12.947 42.593 1.00 54.22 110 ILE A C 1
ATOM 838 O O . ILE A 1 110 ? -37.198 -13.590 42.302 1.00 54.22 110 ILE A O 1
ATOM 842 N N . GLN A 1 111 ? -35.364 -13.299 43.574 1.00 54.28 111 GLN A N 1
ATOM 843 C CA . GLN A 1 111 ? -35.730 -14.236 44.617 1.00 54.28 111 GLN A CA 1
ATOM 844 C C . GLN A 1 111 ? -36.924 -13.615 45.340 1.00 54.28 111 GLN A C 1
ATOM 846 O O . GLN A 1 111 ? -36.768 -12.695 46.140 1.00 54.28 111 GLN A O 1
ATOM 851 N N . ALA A 1 112 ? -38.125 -14.072 45.002 1.00 48.16 112 ALA A N 1
ATOM 852 C CA . ALA A 1 112 ? -39.319 -13.804 45.779 1.00 48.16 112 ALA A CA 1
ATOM 853 C C . ALA A 1 112 ? -39.429 -14.897 46.855 1.00 48.16 112 ALA A C 1
ATOM 855 O O . ALA A 1 112 ? -39.588 -16.071 46.512 1.00 48.16 112 ALA A O 1
ATOM 856 N N . PRO A 1 113 ? -39.343 -14.555 48.151 1.00 60.47 113 PRO A N 1
ATOM 857 C CA . PRO A 1 113 ? -39.692 -15.470 49.218 1.00 60.47 113 PRO A CA 1
ATOM 858 C C . PRO A 1 113 ? -41.210 -15.417 49.392 1.00 60.47 113 PRO A C 1
ATOM 860 O O . PRO A 1 113 ? -41.750 -14.393 49.805 1.00 60.47 113 PRO A O 1
ATOM 863 N N . MET A 1 114 ? -41.922 -16.507 49.114 1.00 49.72 114 MET A N 1
ATOM 864 C CA . MET A 1 114 ? -43.265 -16.649 49.670 1.00 49.72 114 MET A CA 1
ATOM 865 C C . MET A 1 114 ? -43.481 -18.057 50.199 1.00 49.72 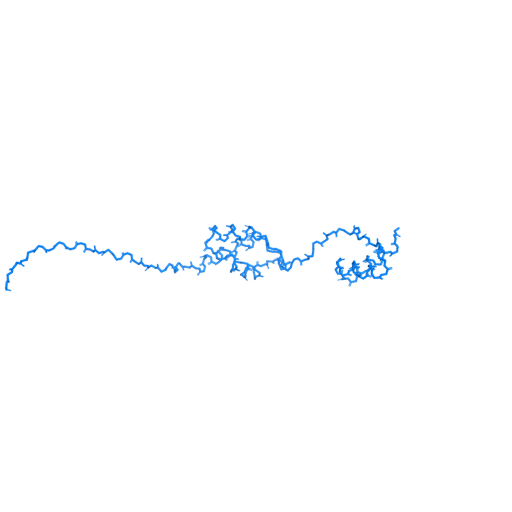114 MET A C 1
ATOM 867 O O . MET A 1 114 ? -43.624 -19.037 49.473 1.00 49.72 114 MET A O 1
ATOM 871 N N . ALA A 1 115 ? -43.423 -18.106 51.522 1.00 50.47 115 ALA A N 1
ATOM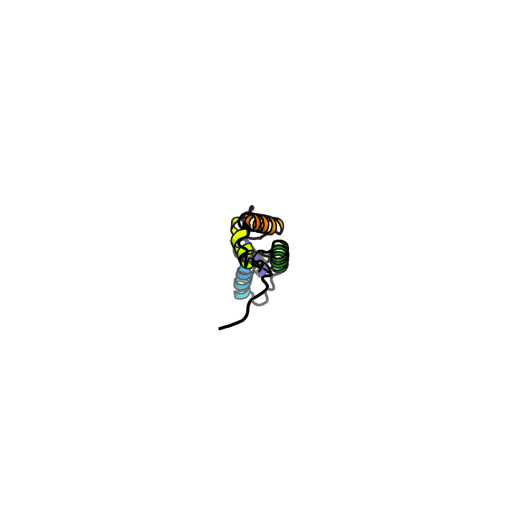 872 C CA . ALA A 1 115 ? -43.787 -19.217 52.362 1.00 50.47 115 ALA A CA 1
ATOM 873 C C . ALA A 1 115 ? -45.275 -19.574 52.214 1.00 50.47 115 ALA A C 1
ATOM 875 O O . ALA A 1 115 ? -46.120 -18.688 52.132 1.00 50.47 115 ALA A O 1
ATOM 876 N N . GLY A 1 116 ? -45.558 -20.874 52.330 1.00 46.03 116 GLY A N 1
ATOM 877 C CA . GLY A 1 116 ? -46.767 -21.401 52.966 1.00 46.03 116 GLY A CA 1
ATOM 878 C C . GLY A 1 116 ? -48.000 -21.594 52.082 1.00 46.03 116 GLY A C 1
ATOM 879 O O . GLY A 1 116 ? -48.709 -20.642 51.790 1.00 46.03 116 GLY A O 1
ATOM 880 N N . ALA A 1 117 ? -48.340 -22.853 51.792 1.00 47.66 117 ALA A N 1
ATOM 881 C CA . ALA A 1 117 ? -49.464 -23.541 52.449 1.00 47.66 117 ALA A CA 1
ATOM 882 C C . ALA A 1 117 ? -49.665 -24.968 51.874 1.00 47.66 117 ALA A C 1
ATOM 884 O O . ALA A 1 117 ? -49.516 -25.156 50.667 1.00 47.66 117 ALA A O 1
ATOM 885 N N . PRO A 1 118 ? -49.999 -25.970 52.712 1.00 61.00 118 PRO A N 1
ATOM 886 C CA . PRO A 1 118 ? -50.303 -27.341 52.300 1.00 61.00 118 PRO A CA 1
ATOM 887 C C . PRO A 1 118 ? -51.820 -27.598 52.186 1.00 61.00 118 PRO A C 1
ATOM 889 O O . PRO A 1 118 ? -52.616 -26.899 52.808 1.00 61.00 118 PRO A O 1
ATOM 892 N N . GLY A 1 119 ? -52.197 -28.690 51.512 1.00 48.78 119 GLY A N 1
ATOM 893 C CA . GLY A 1 119 ? -53.445 -29.418 51.787 1.00 48.78 119 GLY A CA 1
ATOM 894 C C . GLY A 1 119 ? -54.499 -29.396 50.678 1.00 48.78 119 GLY A C 1
ATOM 895 O O . GLY A 1 119 ? -54.923 -28.333 50.231 1.00 48.78 119 GLY A O 1
ATOM 896 N N . GLY A 1 120 ? -54.937 -30.599 50.296 1.00 41.22 120 GLY A N 1
ATOM 897 C CA . GLY A 1 120 ? -56.016 -30.883 49.350 1.00 41.22 120 GLY A CA 1
ATOM 898 C C . GLY A 1 120 ? -55.893 -32.290 48.799 1.00 41.22 120 GLY A C 1
ATOM 899 O O . GLY A 1 120 ? -55.242 -32.420 47.744 1.00 41.22 120 GLY A O 1
#

Secondary structure (DSSP, 8-state):
--HHHHHHHHHHHTT--HHHHHHHHHHH-TT------------TTB--HHHHHHHHHHHT--HHHHHHHHTTS-SS-SSB--HHHHHHHHHHHHHH------------------------